Protein AF-A0A538RV33-F1 (afdb_monomer_lite)

Sequence (82 aa):
MKQLRAAVPQLTPEERHSLPTVLYNESCAEALYGQASKALDALEDAIKSGFNEFDLMATDVDLESIRGQPRYRAIVEGLRVN

Radius of gyration: 12.39 Å; chains: 1; bounding box: 31×19×28 Å

Structure (mmCIF, N/CA/C/O backbone):
data_AF-A0A538RV33-F1
#
_entry.id   AF-A0A538RV33-F1
#
loop_
_atom_site.group_PDB
_atom_site.id
_atom_site.type_symbol
_atom_site.label_atom_id
_atom_site.label_alt_id
_atom_site.label_comp_id
_atom_site.label_asym_id
_atom_site.label_entity_id
_atom_site.label_seq_id
_atom_site.pdbx_PDB_ins_code
_atom_site.Cartn_x
_atom_site.Cartn_y
_atom_site.Cartn_z
_atom_site.occupancy
_atom_site.B_iso_or_equiv
_atom_site.auth_seq_id
_atom_site.auth_comp_id
_atom_site.auth_asym_id
_atom_site.auth_atom_id
_atom_site.pdbx_PDB_model_num
ATOM 1 N N . MET A 1 1 ? 12.971 -0.605 5.203 1.00 57.00 1 MET A N 1
ATOM 2 C CA . MET A 1 1 ? 12.920 -0.682 3.726 1.00 57.00 1 MET A CA 1
ATOM 3 C C . MET A 1 1 ? 13.368 0.576 2.957 1.00 57.00 1 MET A C 1
ATOM 5 O O . MET A 1 1 ? 13.396 0.518 1.736 1.00 57.00 1 MET A O 1
ATOM 9 N N . LYS A 1 2 ? 13.834 1.680 3.587 1.00 53.78 2 LYS A N 1
ATOM 10 C CA . LYS A 1 2 ? 14.345 2.877 2.857 1.00 53.78 2 LYS A CA 1
ATOM 11 C C . LYS A 1 2 ? 15.366 2.574 1.741 1.00 53.78 2 LYS A C 1
ATOM 13 O O . LYS A 1 2 ? 15.430 3.308 0.765 1.00 53.78 2 LYS A O 1
ATOM 18 N N . GLN A 1 3 ? 16.143 1.500 1.892 1.00 59.50 3 GLN A N 1
ATOM 19 C CA . GLN A 1 3 ? 17.156 1.075 0.925 1.00 59.50 3 GLN A CA 1
ATOM 20 C C . GLN A 1 3 ? 16.554 0.589 -0.403 1.00 59.50 3 GLN A C 1
ATOM 22 O O . GLN A 1 3 ? 17.091 0.915 -1.454 1.00 59.50 3 GLN A O 1
ATOM 27 N N . LEU A 1 4 ? 15.419 -0.123 -0.378 1.00 61.06 4 LEU A N 1
ATOM 28 C CA . LEU A 1 4 ? 14.845 -0.706 -1.595 1.00 61.06 4 LEU A CA 1
ATOM 29 C C . LEU A 1 4 ? 14.330 0.386 -2.546 1.00 61.06 4 LEU A C 1
ATOM 31 O O . LEU A 1 4 ? 14.610 0.359 -3.738 1.00 61.06 4 LEU A O 1
ATOM 35 N N . ARG A 1 5 ? 13.659 1.406 -1.993 1.00 64.69 5 ARG A N 1
ATOM 36 C CA . ARG A 1 5 ? 13.100 2.540 -2.752 1.00 64.69 5 ARG A CA 1
ATOM 37 C C . ARG A 1 5 ? 14.182 3.417 -3.390 1.00 64.69 5 ARG A C 1
ATOM 39 O O . ARG A 1 5 ? 14.023 3.869 -4.518 1.00 64.69 5 ARG A O 1
ATOM 46 N N . ALA A 1 6 ? 15.305 3.620 -2.699 1.00 70.38 6 ALA A N 1
ATOM 47 C CA . ALA A 1 6 ? 16.453 4.354 -3.238 1.00 70.38 6 ALA A CA 1
ATOM 48 C C . ALA A 1 6 ? 17.220 3.561 -4.315 1.00 70.38 6 ALA A C 1
ATOM 50 O O . ALA A 1 6 ? 17.875 4.156 -5.171 1.00 70.38 6 ALA A O 1
ATOM 51 N N . ALA A 1 7 ? 17.127 2.230 -4.283 1.00 70.00 7 ALA A N 1
ATOM 52 C CA . ALA A 1 7 ? 17.795 1.337 -5.220 1.00 70.00 7 ALA A CA 1
ATOM 53 C C . ALA A 1 7 ? 16.977 1.040 -6.490 1.00 70.00 7 ALA A C 1
ATOM 55 O O . ALA A 1 7 ? 17.529 0.452 -7.413 1.00 70.00 7 ALA A O 1
ATOM 56 N N . VAL A 1 8 ? 15.709 1.475 -6.594 1.00 69.62 8 VAL A N 1
ATOM 57 C CA . VAL A 1 8 ? 14.837 1.217 -7.766 1.00 69.62 8 VAL A CA 1
ATOM 58 C C . VAL A 1 8 ? 15.508 1.518 -9.120 1.00 69.62 8 VAL A C 1
ATOM 60 O O . VAL A 1 8 ? 15.404 0.678 -10.016 1.00 69.62 8 VAL A O 1
ATOM 63 N N . PRO A 1 9 ? 16.251 2.632 -9.301 1.00 73.06 9 PRO A N 1
ATOM 64 C CA . PRO A 1 9 ? 16.943 2.912 -10.565 1.00 73.06 9 PRO A CA 1
ATOM 65 C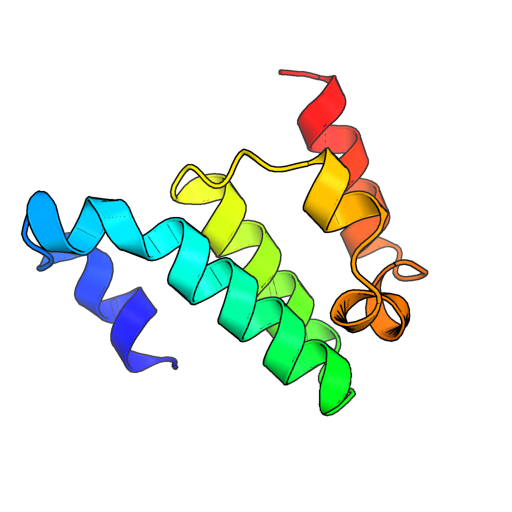 C . PRO A 1 9 ? 18.062 1.918 -10.914 1.00 73.06 9 PRO A C 1
ATOM 67 O O . PRO A 1 9 ? 18.495 1.866 -12.060 1.00 73.06 9 PRO A O 1
ATOM 70 N N . GLN A 1 10 ? 18.550 1.161 -9.931 1.00 79.75 10 GLN A N 1
ATOM 71 C CA . GLN A 1 10 ? 19.675 0.231 -10.047 1.00 79.75 10 GLN A CA 1
ATOM 72 C C . GLN A 1 10 ? 19.221 -1.230 -10.163 1.00 79.75 10 GLN A C 1
ATOM 74 O O . GLN A 1 10 ? 20.055 -2.099 -10.397 1.00 79.75 10 GLN A O 1
ATOM 79 N N . LEU A 1 11 ? 17.919 -1.508 -10.018 1.00 79.94 11 LEU A N 1
ATOM 80 C CA . LEU A 1 11 ? 17.383 -2.862 -10.135 1.00 79.94 11 LEU A CA 1
ATOM 81 C C . LEU A 1 11 ? 17.492 -3.381 -11.572 1.00 79.94 11 LEU A C 1
ATOM 83 O O . LEU A 1 11 ? 17.287 -2.654 -12.552 1.00 79.94 11 LEU A O 1
ATOM 87 N N . THR A 1 12 ? 17.748 -4.672 -11.706 1.00 86.12 12 THR A N 1
ATOM 88 C CA . THR A 1 12 ? 17.613 -5.394 -12.971 1.00 86.12 12 THR A CA 1
ATOM 89 C C . THR A 1 12 ? 16.132 -5.509 -13.374 1.00 86.12 12 THR A C 1
ATOM 91 O O . THR A 1 12 ? 15.238 -5.340 -12.539 1.00 86.12 12 THR A O 1
ATOM 94 N N . PRO A 1 13 ? 15.818 -5.786 -14.655 1.00 84.56 13 PRO A N 1
ATOM 95 C CA . PRO A 1 13 ? 14.440 -6.057 -15.070 1.00 84.56 13 PRO A CA 1
ATOM 96 C C . PRO A 1 13 ? 13.776 -7.186 -14.271 1.00 84.56 13 PRO A C 1
ATOM 98 O O . PRO A 1 13 ? 12.595 -7.095 -13.954 1.00 84.56 13 PRO A O 1
ATOM 101 N N . GLU A 1 14 ? 14.548 -8.215 -13.928 1.00 83.06 14 GLU A N 1
ATOM 102 C CA . GLU A 1 14 ? 14.078 -9.387 -13.192 1.00 83.06 14 GLU A CA 1
ATOM 103 C C . GLU A 1 14 ? 13.736 -9.035 -11.738 1.00 83.06 14 GLU A C 1
ATOM 105 O O . GLU A 1 14 ? 12.667 -9.385 -11.249 1.00 83.06 14 GLU A O 1
ATOM 110 N N . GLU A 1 15 ? 14.559 -8.221 -11.073 1.00 81.69 15 GLU A N 1
ATOM 111 C CA . GLU A 1 15 ? 14.255 -7.718 -9.725 1.00 81.69 15 GLU A CA 1
ATOM 112 C C . GLU A 1 15 ? 13.067 -6.744 -9.712 1.00 81.69 15 GLU A C 1
ATOM 114 O O . GLU A 1 15 ? 12.268 -6.749 -8.772 1.00 81.69 15 GLU A O 1
ATOM 119 N N . ARG A 1 16 ? 12.905 -5.926 -10.763 1.00 85.88 16 ARG A N 1
ATOM 120 C CA . ARG A 1 16 ? 11.745 -5.027 -10.896 1.00 85.88 16 ARG A CA 1
ATOM 121 C C . ARG A 1 16 ? 10.424 -5.777 -11.011 1.00 85.88 16 ARG A C 1
ATOM 123 O O . ARG A 1 16 ? 9.408 -5.219 -10.614 1.00 85.88 16 ARG A O 1
ATOM 130 N N . HIS A 1 17 ? 10.428 -7.006 -11.525 1.00 89.75 17 HIS A N 1
ATOM 131 C CA . HIS A 1 17 ? 9.210 -7.802 -11.657 1.00 89.75 17 HIS A CA 1
ATOM 132 C C . HIS A 1 17 ? 8.542 -8.063 -10.298 1.00 89.75 17 HIS A C 1
ATOM 134 O O . HIS A 1 17 ? 7.327 -7.946 -10.180 1.00 89.75 17 HIS A O 1
ATOM 140 N N . SER A 1 18 ? 9.336 -8.339 -9.261 1.00 90.94 18 SER A N 1
ATOM 141 C CA . SER A 1 18 ? 8.831 -8.651 -7.915 1.00 90.94 18 SER A CA 1
ATOM 142 C C . SER A 1 18 ? 8.634 -7.419 -7.027 1.00 90.94 18 SER A C 1
ATOM 144 O O . SER A 1 18 ? 8.016 -7.513 -5.966 1.00 90.94 18 SER A O 1
ATOM 146 N N . LEU A 1 19 ? 9.162 -6.259 -7.431 1.00 91.44 19 LEU A N 1
ATOM 147 C CA . LEU A 1 19 ? 9.121 -5.024 -6.645 1.00 91.44 19 LEU A CA 1
ATOM 148 C C . LEU A 1 19 ? 7.703 -4.624 -6.180 1.00 91.44 19 LEU A C 1
ATOM 150 O O . LEU A 1 19 ? 7.569 -4.268 -5.007 1.00 91.44 19 LEU A O 1
ATOM 154 N N . PRO A 1 20 ? 6.644 -4.701 -7.011 1.00 95.12 20 PRO A N 1
ATOM 155 C CA . PRO A 1 20 ? 5.309 -4.283 -6.589 1.00 95.12 20 PRO A CA 1
ATOM 156 C C . PRO A 1 20 ? 4.763 -5.146 -5.453 1.00 95.12 20 PRO A C 1
ATOM 158 O O . PRO A 1 20 ? 4.274 -4.616 -4.459 1.00 95.12 20 PRO A O 1
ATOM 161 N N . THR A 1 21 ? 4.921 -6.467 -5.554 1.00 95.81 21 THR A N 1
ATOM 162 C CA . THR A 1 21 ? 4.516 -7.419 -4.512 1.00 95.81 21 THR A CA 1
ATOM 163 C C . THR A 1 21 ? 5.321 -7.222 -3.228 1.00 95.81 21 THR A C 1
ATOM 165 O O . THR A 1 21 ? 4.767 -7.275 -2.133 1.00 95.81 21 THR A O 1
ATOM 168 N N . VAL A 1 22 ? 6.624 -6.938 -3.332 1.00 94.94 22 VAL A N 1
ATOM 169 C CA . VAL A 1 22 ? 7.472 -6.659 -2.160 1.00 94.94 22 VAL A CA 1
ATOM 170 C C . VAL A 1 22 ? 7.019 -5.392 -1.426 1.00 94.94 22 VAL A C 1
ATOM 172 O O . VAL A 1 22 ? 6.929 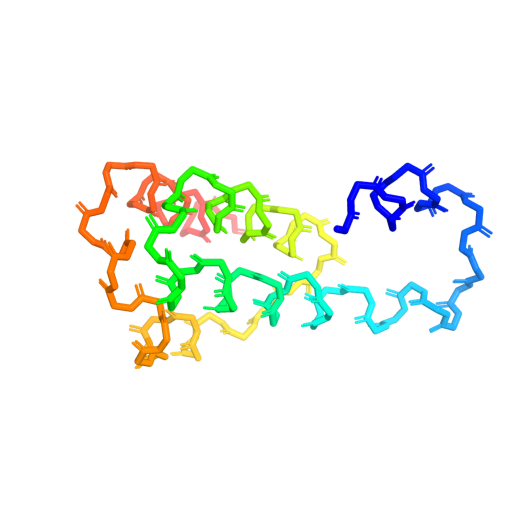-5.398 -0.199 1.00 94.94 22 VAL A O 1
ATOM 175 N N . LEU A 1 23 ? 6.708 -4.320 -2.159 1.00 95.94 23 LEU A N 1
ATOM 176 C CA . LEU A 1 23 ? 6.208 -3.066 -1.584 1.00 95.94 23 LEU A CA 1
ATOM 177 C C . LEU A 1 23 ? 4.794 -3.220 -1.010 1.00 95.94 23 LEU A C 1
ATOM 179 O O . LEU A 1 23 ? 4.488 -2.638 0.029 1.00 95.94 23 LEU A O 1
ATOM 183 N N . TYR A 1 24 ? 3.950 -4.037 -1.641 1.00 97.94 24 TYR A N 1
ATOM 184 C CA . TYR A 1 24 ? 2.635 -4.370 -1.103 1.00 97.94 24 TYR A CA 1
ATOM 185 C C . TYR A 1 24 ? 2.760 -5.100 0.242 1.00 97.94 24 TYR A C 1
ATOM 187 O O . TYR A 1 24 ? 2.186 -4.664 1.236 1.00 97.94 24 TYR A O 1
ATOM 195 N N . ASN A 1 25 ? 3.613 -6.125 0.323 1.00 97.88 25 ASN A N 1
ATOM 196 C CA . ASN A 1 25 ? 3.870 -6.839 1.577 1.00 97.88 25 ASN A CA 1
ATOM 197 C C . ASN A 1 25 ? 4.493 -5.932 2.655 1.00 97.88 25 ASN A C 1
ATOM 199 O O . ASN A 1 25 ? 4.215 -6.099 3.842 1.00 97.88 25 ASN A O 1
ATOM 203 N N . GLU A 1 26 ? 5.315 -4.948 2.267 1.00 97.44 26 GLU A N 1
ATOM 204 C CA . GLU A 1 26 ? 5.795 -3.905 3.185 1.00 97.44 26 GLU A CA 1
ATOM 205 C C . GLU A 1 26 ? 4.636 -3.061 3.733 1.00 97.44 26 GLU A C 1
ATOM 207 O O . GLU A 1 26 ? 4.625 -2.754 4.926 1.00 97.44 26 GLU A O 1
ATOM 212 N N . SER A 1 27 ? 3.649 -2.719 2.898 1.00 98.19 27 SER A N 1
ATOM 213 C CA . SER A 1 27 ? 2.436 -2.026 3.342 1.00 98.19 27 SER A CA 1
ATOM 214 C C . SER A 1 27 ? 1.682 -2.833 4.395 1.00 98.19 27 SER A C 1
ATOM 216 O O . SER A 1 27 ? 1.400 -2.297 5.469 1.00 98.19 27 SER A O 1
ATOM 218 N N . CYS A 1 28 ? 1.444 -4.123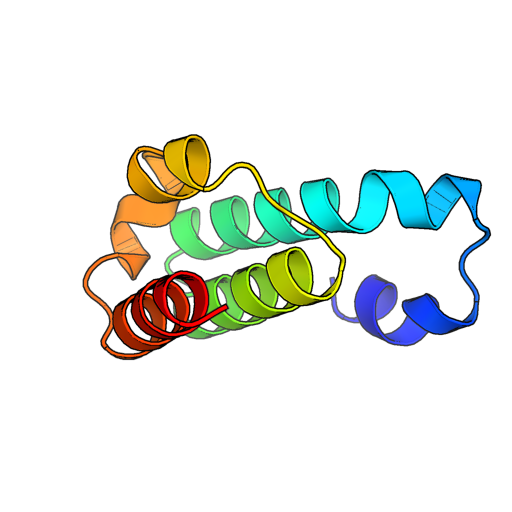 4.135 1.00 98.56 28 CYS A N 1
ATOM 219 C CA . CYS A 1 28 ? 0.793 -5.039 5.075 1.00 98.56 28 CYS A CA 1
ATOM 220 C C . CYS A 1 28 ? 1.555 -5.111 6.405 1.00 98.56 28 CYS A C 1
ATOM 222 O O . CYS A 1 28 ? 0.979 -4.891 7.470 1.00 98.56 28 CYS A O 1
ATOM 224 N N . ALA A 1 29 ? 2.875 -5.309 6.359 1.00 98.38 29 ALA A N 1
ATOM 225 C CA . ALA A 1 29 ? 3.699 -5.367 7.563 1.00 98.38 29 ALA A CA 1
ATOM 226 C C . ALA A 1 29 ? 3.629 -4.067 8.387 1.00 98.38 29 ALA A C 1
ATOM 228 O O . ALA A 1 29 ? 3.401 -4.106 9.596 1.00 98.38 29 ALA A O 1
ATOM 229 N N . GLU A 1 30 ? 3.792 -2.901 7.758 1.00 98.19 30 GLU A N 1
ATOM 230 C CA . GLU A 1 30 ? 3.716 -1.609 8.455 1.00 98.19 30 GLU A CA 1
ATOM 231 C C . GLU A 1 30 ? 2.299 -1.339 9.004 1.00 98.19 30 GLU A C 1
ATOM 233 O O . GLU A 1 30 ? 2.162 -0.758 10.085 1.00 98.19 30 GLU A O 1
ATOM 238 N N . ALA A 1 31 ? 1.244 -1.792 8.318 1.00 98.44 31 ALA A N 1
ATOM 239 C CA . ALA A 1 31 ? -0.139 -1.679 8.783 1.00 98.44 31 ALA A CA 1
ATOM 240 C C . ALA A 1 31 ? -0.401 -2.537 10.033 1.00 98.44 31 ALA A C 1
ATOM 242 O O . ALA A 1 31 ? -1.011 -2.040 10.989 1.00 98.44 31 ALA A O 1
ATOM 243 N N . LEU A 1 32 ? 0.135 -3.762 10.079 1.00 98.31 32 LEU A N 1
ATOM 244 C CA . LEU A 1 32 ? 0.097 -4.641 11.255 1.00 98.31 32 LEU A CA 1
ATOM 245 C C . LEU A 1 32 ? 0.857 -4.053 12.454 1.00 98.31 32 LEU A C 1
ATOM 247 O O . LEU A 1 32 ? 0.428 -4.200 13.597 1.00 98.31 32 LEU A O 1
ATOM 251 N N . TYR A 1 33 ? 1.952 -3.324 12.213 1.00 97.94 33 TYR A N 1
ATOM 252 C CA . TYR A 1 33 ? 2.683 -2.594 13.260 1.00 97.94 33 TYR A CA 1
ATOM 253 C C . TYR A 1 33 ? 2.031 -1.258 13.666 1.00 97.94 33 TYR A C 1
ATOM 255 O O . TYR A 1 33 ? 2.607 -0.509 14.462 1.00 97.94 33 TYR A O 1
ATOM 263 N N . GLY A 1 34 ? 0.857 -0.921 13.119 1.00 97.25 34 GLY A N 1
ATOM 264 C CA . GLY A 1 34 ? 0.148 0.332 13.398 1.00 97.25 34 GLY A CA 1
ATOM 265 C C . GLY A 1 34 ? 0.826 1.578 12.814 1.00 97.25 34 GLY A C 1
ATOM 266 O O . GLY A 1 34 ? 0.492 2.705 13.182 1.00 97.25 34 GLY A O 1
ATOM 267 N N . GLN A 1 35 ? 1.777 1.409 11.895 1.00 98.25 35 GLN A N 1
ATOM 268 C CA . GLN A 1 35 ? 2.549 2.487 11.279 1.00 98.25 35 GLN A CA 1
ATOM 269 C C . GLN A 1 35 ? 1.830 3.041 10.042 1.00 98.25 35 GLN A C 1
ATOM 271 O O . GLN A 1 35 ? 2.354 3.015 8.927 1.00 98.25 35 GLN A O 1
ATOM 276 N N . ALA A 1 36 ? 0.624 3.583 10.240 1.00 97.94 36 ALA A N 1
ATOM 277 C CA . ALA A 1 36 ? -0.300 3.936 9.157 1.00 97.94 36 ALA A CA 1
ATOM 278 C C . ALA A 1 36 ? 0.325 4.788 8.035 1.00 97.94 36 ALA A C 1
ATOM 280 O O . ALA A 1 36 ? 0.115 4.502 6.860 1.00 97.94 36 ALA A O 1
ATOM 281 N N . SER A 1 37 ? 1.131 5.806 8.369 1.00 97.50 37 SER A N 1
ATOM 282 C CA . SER A 1 37 ? 1.776 6.648 7.348 1.00 97.50 37 SER A CA 1
ATOM 283 C C . SER A 1 37 ? 2.734 5.854 6.456 1.00 97.50 37 SER A C 1
ATOM 285 O O . SER A 1 37 ? 2.701 6.021 5.241 1.00 97.50 37 SER A O 1
ATOM 287 N N . LYS A 1 38 ? 3.558 4.974 7.041 1.00 97.12 38 LYS A N 1
ATOM 288 C CA . LYS A 1 38 ? 4.533 4.169 6.288 1.00 97.12 38 LYS A CA 1
ATOM 289 C C . LYS A 1 38 ? 3.847 3.111 5.437 1.00 97.12 38 LYS A C 1
ATOM 291 O O . LYS A 1 38 ? 4.261 2.887 4.303 1.00 97.12 38 LYS A O 1
ATOM 296 N N . ALA A 1 39 ? 2.790 2.505 5.974 1.00 98.12 39 ALA A N 1
ATOM 297 C CA . ALA A 1 39 ? 1.974 1.546 5.248 1.00 98.12 39 ALA A CA 1
ATOM 298 C C . ALA A 1 39 ? 1.351 2.182 3.997 1.00 98.12 39 ALA A C 1
ATOM 300 O O . ALA A 1 39 ? 1.432 1.616 2.910 1.00 98.12 39 ALA A O 1
ATOM 301 N N . LEU A 1 40 ? 0.807 3.397 4.124 1.00 98.25 40 LEU A N 1
ATOM 302 C CA . LEU A 1 40 ? 0.251 4.151 2.996 1.00 98.25 40 LEU A CA 1
ATOM 303 C C . LEU A 1 40 ? 1.323 4.563 1.979 1.00 98.25 40 LEU A C 1
ATOM 305 O O . LEU A 1 40 ? 1.081 4.457 0.781 1.00 98.25 40 LEU A O 1
ATOM 309 N N . ASP A 1 41 ? 2.512 4.974 2.435 1.00 97.19 41 ASP A N 1
ATOM 310 C CA . ASP A 1 41 ? 3.635 5.261 1.532 1.00 97.19 41 ASP A CA 1
ATOM 311 C C . ASP A 1 41 ? 4.038 4.012 0.730 1.00 97.19 41 ASP A C 1
ATOM 313 O O . ASP A 1 41 ? 4.264 4.093 -0.473 1.00 97.19 41 ASP A O 1
ATOM 317 N N . ALA A 1 42 ? 4.127 2.851 1.387 1.00 96.69 42 ALA A N 1
ATOM 318 C CA . ALA A 1 42 ? 4.453 1.587 0.726 1.00 96.69 42 ALA A CA 1
ATOM 319 C C . ALA A 1 42 ? 3.366 1.160 -0.273 1.00 96.69 42 ALA A C 1
ATOM 321 O O . ALA A 1 42 ? 3.691 0.706 -1.367 1.00 96.69 42 ALA A O 1
ATOM 322 N N . LEU A 1 43 ? 2.088 1.356 0.072 1.00 97.62 43 LEU A N 1
ATOM 323 C CA . LEU A 1 43 ? 0.963 1.020 -0.800 1.00 97.62 43 LEU A CA 1
ATOM 324 C C . LEU A 1 43 ? 0.979 1.843 -2.093 1.00 97.62 43 LEU A C 1
ATOM 326 O O . LEU A 1 43 ? 0.823 1.296 -3.183 1.00 97.62 43 LEU A O 1
ATOM 330 N N . GLU A 1 44 ? 1.205 3.154 -1.987 1.00 96.81 44 GLU A N 1
ATOM 331 C CA . GLU A 1 44 ? 1.339 4.025 -3.159 1.00 96.81 44 GLU A CA 1
ATOM 332 C C . GLU A 1 44 ? 2.520 3.617 -4.039 1.00 96.81 44 GLU A C 1
ATOM 334 O O . GLU A 1 44 ? 2.403 3.615 -5.265 1.00 96.81 44 GLU A O 1
ATOM 339 N N . ASP A 1 45 ? 3.654 3.272 -3.429 1.00 95.12 45 ASP A N 1
ATOM 340 C CA . ASP A 1 45 ? 4.844 2.850 -4.164 1.00 95.12 45 ASP A CA 1
ATOM 341 C C . ASP A 1 45 ? 4.635 1.487 -4.845 1.00 95.12 45 ASP A C 1
ATOM 343 O O . ASP A 1 45 ? 5.091 1.299 -5.977 1.00 95.12 45 ASP A O 1
ATOM 347 N N . ALA A 1 46 ? 3.902 0.561 -4.218 1.00 96.12 46 ALA A N 1
ATOM 348 C CA . ALA A 1 46 ? 3.512 -0.713 -4.822 1.00 96.12 46 ALA A CA 1
ATOM 349 C C . ALA A 1 46 ? 2.680 -0.489 -6.091 1.00 96.12 46 ALA A C 1
ATOM 351 O O . ALA A 1 46 ? 3.018 -1.011 -7.156 1.00 96.12 46 ALA A O 1
ATOM 352 N N . ILE A 1 47 ? 1.645 0.353 -6.003 1.00 96.19 47 ILE A N 1
ATOM 353 C CA . ILE A 1 47 ? 0.773 0.707 -7.133 1.00 96.19 47 ILE A CA 1
ATOM 354 C C . ILE A 1 47 ? 1.580 1.368 -8.255 1.00 96.19 47 ILE A C 1
ATOM 356 O O . ILE A 1 47 ? 1.503 0.934 -9.403 1.00 96.19 47 ILE A O 1
ATOM 360 N N . LYS A 1 48 ? 2.416 2.367 -7.938 1.00 93.44 48 LYS A N 1
ATOM 361 C CA . LYS A 1 48 ? 3.288 3.037 -8.927 1.00 93.44 48 LYS A CA 1
ATOM 362 C C . LYS A 1 48 ? 4.273 2.079 -9.594 1.00 93.44 48 LYS A C 1
ATOM 364 O O . LYS A 1 48 ? 4.673 2.318 -10.730 1.00 93.44 48 LYS A O 1
ATOM 369 N N . SER A 1 49 ? 4.667 1.016 -8.896 1.00 92.12 49 SER A N 1
ATOM 370 C CA . SER A 1 49 ? 5.570 -0.009 -9.426 1.00 92.12 49 SER A CA 1
ATOM 371 C C . SER A 1 49 ? 4.850 -1.055 -10.286 1.00 92.12 49 SER A C 1
ATOM 373 O O . SER A 1 49 ? 5.523 -1.822 -10.968 1.00 92.12 49 SER A O 1
ATOM 375 N N . GLY A 1 50 ? 3.511 -1.076 -10.298 1.00 94.31 50 GLY A N 1
ATOM 376 C CA . GLY A 1 50 ? 2.702 -1.967 -11.137 1.00 94.31 50 GLY A CA 1
ATOM 377 C C . GLY A 1 50 ? 1.836 -2.970 -10.376 1.00 94.31 50 GLY A C 1
ATOM 378 O O . GLY A 1 50 ? 1.315 -3.896 -10.993 1.00 94.31 50 GLY A O 1
ATOM 379 N N . PHE A 1 51 ? 1.673 -2.821 -9.058 1.00 96.31 51 PHE A N 1
ATOM 380 C CA . PHE A 1 51 ? 0.776 -3.680 -8.288 1.00 96.31 51 PHE A CA 1
ATOM 381 C C . PHE A 1 51 ? -0.669 -3.454 -8.746 1.00 96.31 51 PHE A C 1
ATOM 383 O O . PHE A 1 51 ? -1.142 -2.316 -8.760 1.00 96.31 51 PHE A O 1
ATOM 390 N N . ASN A 1 52 ? -1.360 -4.530 -9.118 1.00 95.62 52 ASN A N 1
ATOM 391 C CA . ASN A 1 52 ? -2.679 -4.472 -9.750 1.00 95.62 52 ASN A CA 1
ATOM 392 C C . ASN A 1 52 ? -3.705 -5.456 -9.156 1.00 95.62 52 ASN A C 1
ATOM 394 O O . ASN A 1 52 ? -4.816 -5.564 -9.672 1.00 95.62 52 ASN A O 1
ATOM 398 N N . GLU A 1 53 ? -3.379 -6.140 -8.056 1.00 96.50 53 GLU A N 1
ATOM 399 C CA . GLU A 1 53 ? -4.300 -7.044 -7.353 1.00 96.50 53 GLU A CA 1
ATOM 400 C C . GLU A 1 53 ? -5.227 -6.245 -6.415 1.00 96.50 53 GLU A C 1
ATOM 402 O O . GLU A 1 53 ? -5.170 -6.338 -5.188 1.00 96.50 53 GLU A O 1
ATOM 407 N N . PHE A 1 54 ? -6.079 -5.391 -6.988 1.00 94.69 54 PHE A N 1
ATOM 408 C CA . PHE A 1 54 ? -6.906 -4.456 -6.211 1.00 94.69 54 PHE A CA 1
ATOM 409 C C . PHE A 1 54 ? -7.992 -5.139 -5.367 1.00 94.69 54 PHE A C 1
ATOM 411 O O . PHE A 1 54 ? -8.343 -4.624 -4.305 1.00 94.69 54 PHE A O 1
ATOM 418 N N . ASP A 1 55 ? -8.484 -6.306 -5.792 1.00 94.88 55 ASP A N 1
ATOM 419 C CA . ASP A 1 55 ? -9.411 -7.122 -4.997 1.00 94.88 55 ASP A CA 1
ATOM 420 C C . ASP A 1 55 ? -8.745 -7.634 -3.713 1.00 94.88 55 ASP A C 1
ATOM 422 O O . ASP A 1 55 ? -9.349 -7.591 -2.636 1.00 94.88 55 ASP A O 1
ATOM 426 N N . LEU A 1 56 ? -7.473 -8.046 -3.806 1.00 96.38 56 LEU A N 1
ATOM 427 C CA . LEU A 1 56 ? -6.665 -8.387 -2.639 1.00 96.38 56 LEU A CA 1
ATOM 428 C C . LEU A 1 56 ? -6.525 -7.158 -1.739 1.00 96.38 56 LEU A C 1
ATOM 430 O O . LEU A 1 56 ? -6.962 -7.200 -0.597 1.00 96.38 56 LEU A O 1
ATOM 434 N N . MET A 1 57 ? -6.062 -6.023 -2.267 1.00 96.31 57 MET A N 1
ATOM 435 C CA . MET A 1 57 ? -5.926 -4.775 -1.498 1.00 96.31 57 MET A CA 1
ATOM 436 C C . MET A 1 57 ? -7.215 -4.360 -0.757 1.00 96.31 57 MET A C 1
ATOM 438 O O . MET A 1 57 ? -7.162 -3.817 0.353 1.00 96.31 57 MET A O 1
ATOM 442 N N . ALA A 1 58 ? -8.383 -4.590 -1.361 1.00 94.31 58 ALA A N 1
ATOM 443 C CA . ALA A 1 58 ? -9.677 -4.239 -0.782 1.00 94.31 58 ALA A CA 1
ATOM 444 C C . ALA A 1 58 ? -10.119 -5.183 0.348 1.00 94.31 58 ALA A C 1
ATOM 446 O O . ALA A 1 58 ? -10.871 -4.753 1.225 1.00 94.31 58 ALA A O 1
ATOM 447 N N . THR A 1 59 ? -9.664 -6.438 0.340 1.00 97.12 59 THR A N 1
ATOM 448 C CA . THR A 1 59 ? -10.104 -7.499 1.264 1.00 97.12 59 THR A CA 1
ATOM 449 C C . THR A 1 59 ? -9.041 -7.928 2.271 1.00 97.12 59 THR A C 1
ATOM 451 O O . THR A 1 59 ? -9.394 -8.503 3.298 1.00 97.12 59 THR A O 1
ATOM 454 N N . ASP A 1 60 ? -7.774 -7.599 2.027 1.00 98.06 60 ASP A N 1
ATOM 455 C CA . ASP A 1 60 ? -6.642 -7.996 2.856 1.00 98.06 60 ASP A CA 1
ATOM 456 C C . ASP A 1 60 ? -6.817 -7.500 4.295 1.00 98.06 60 ASP A C 1
ATOM 458 O O . ASP A 1 60 ? -7.043 -6.310 4.550 1.00 98.06 60 ASP A O 1
ATOM 462 N N . VAL A 1 61 ? -6.773 -8.436 5.237 1.00 98.19 61 VAL A N 1
ATOM 463 C CA . VAL A 1 61 ? -6.978 -8.164 6.662 1.00 98.19 61 VAL A CA 1
ATOM 464 C C . VAL A 1 61 ? -5.802 -7.395 7.255 1.00 98.19 61 VAL A C 1
ATOM 466 O O . VAL A 1 61 ? -6.001 -6.600 8.172 1.00 98.19 61 VAL A O 1
ATOM 469 N N . ASP A 1 62 ? -4.607 -7.522 6.677 1.00 98.69 62 ASP A N 1
ATOM 470 C CA . ASP A 1 62 ? -3.418 -6.825 7.166 1.00 98.69 62 ASP A CA 1
ATOM 471 C C . ASP A 1 62 ? -3.527 -5.306 6.959 1.00 98.69 62 ASP A C 1
ATOM 473 O O . ASP A 1 62 ? -2.974 -4.520 7.729 1.00 98.69 62 ASP A O 1
ATOM 477 N N . LEU A 1 63 ? -4.305 -4.873 5.961 1.00 98.50 63 LEU A N 1
ATOM 478 C CA . LEU A 1 63 ? 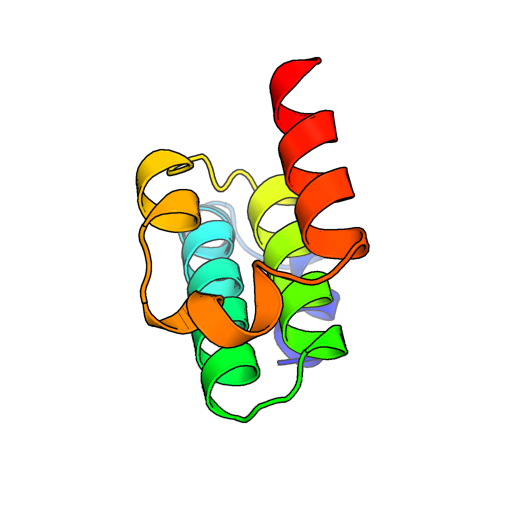-4.550 -3.460 5.653 1.00 98.50 63 LEU A CA 1
ATOM 479 C C . LEU A 1 63 ? -5.763 -2.869 6.390 1.00 98.50 63 LEU A C 1
ATOM 481 O O . LEU A 1 63 ? -6.088 -1.691 6.191 1.00 98.50 63 LEU A O 1
ATOM 485 N N . GLU A 1 64 ? -6.448 -3.636 7.246 1.00 98.12 64 GLU A N 1
ATOM 486 C CA . GLU A 1 64 ? -7.669 -3.186 7.928 1.00 98.12 64 GLU A CA 1
ATOM 487 C C . GLU A 1 64 ? -7.451 -1.874 8.701 1.00 98.12 64 GLU A C 1
ATOM 489 O O . GLU A 1 64 ? -8.258 -0.944 8.597 1.00 98.12 64 GLU A O 1
ATOM 494 N N . SER A 1 65 ? -6.311 -1.747 9.390 1.00 98.19 65 SER A N 1
ATOM 495 C CA . SER A 1 65 ? -5.967 -0.575 10.209 1.00 98.19 65 SER A CA 1
ATOM 496 C C . SER A 1 65 ? -5.809 0.723 9.404 1.00 98.19 65 SER A C 1
ATOM 498 O O . SER A 1 65 ? -5.966 1.818 9.956 1.00 98.19 65 SER A O 1
ATOM 500 N N . ILE A 1 66 ? -5.531 0.630 8.097 1.00 98.44 66 ILE A N 1
ATOM 501 C CA . ILE A 1 66 ? -5.327 1.792 7.221 1.00 98.44 66 ILE A CA 1
ATOM 502 C C . ILE A 1 66 ? -6.501 2.065 6.279 1.00 98.44 66 ILE A C 1
ATOM 504 O O . ILE A 1 66 ? -6.615 3.186 5.782 1.00 98.44 66 ILE A O 1
ATOM 508 N N . ARG A 1 67 ? -7.415 1.109 6.070 1.00 96.75 67 ARG A N 1
ATOM 509 C CA . ARG A 1 67 ? -8.556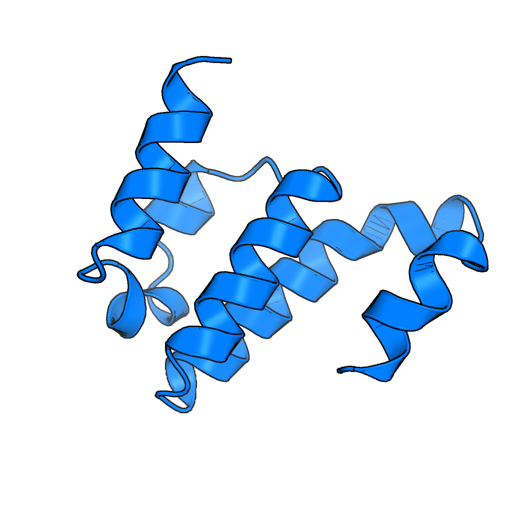 1.243 5.140 1.00 96.75 67 ARG A CA 1
ATOM 510 C C . ARG A 1 67 ? -9.470 2.428 5.480 1.00 96.75 67 ARG A C 1
ATOM 512 O O . ARG A 1 67 ? -10.047 3.067 4.600 1.00 96.75 67 ARG A O 1
ATOM 519 N N 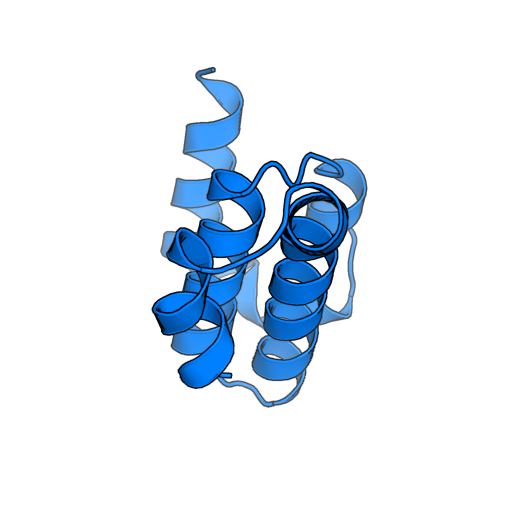. GLY A 1 68 ? -9.575 2.764 6.767 1.00 96.00 68 GLY A N 1
ATOM 520 C CA . GLY A 1 68 ? -10.340 3.916 7.250 1.00 96.00 68 GLY A CA 1
ATOM 521 C C . GLY A 1 68 ? -9.696 5.280 6.971 1.00 96.00 68 GLY A C 1
ATOM 522 O O . GLY A 1 68 ? -10.394 6.295 7.058 1.00 96.00 68 GLY A O 1
ATOM 523 N N . GLN A 1 69 ? -8.407 5.325 6.622 1.00 98.00 69 GLN A N 1
ATOM 524 C CA . GLN A 1 69 ? -7.644 6.566 6.494 1.00 98.00 69 GLN A CA 1
ATOM 525 C C . GLN A 1 69 ? -8.078 7.378 5.263 1.00 98.00 69 GLN A C 1
ATOM 527 O O . GLN A 1 69 ? -8.254 6.804 4.186 1.00 98.00 69 GLN A O 1
ATOM 532 N N . PRO A 1 70 ? -8.181 8.720 5.359 1.00 98.12 70 PRO A N 1
ATOM 533 C CA . PRO A 1 70 ? -8.519 9.566 4.211 1.00 98.12 70 PRO A CA 1
ATOM 534 C C . PRO A 1 70 ? -7.594 9.346 3.007 1.00 98.12 70 PRO A C 1
ATOM 536 O O . PRO A 1 70 ? -8.058 9.293 1.872 1.00 98.12 70 PRO A O 1
ATOM 539 N N . ARG A 1 71 ? -6.295 9.141 3.259 1.00 97.81 71 ARG A N 1
ATOM 540 C CA . ARG A 1 71 ? -5.299 8.892 2.209 1.00 97.81 71 ARG A CA 1
ATOM 541 C C . ARG A 1 71 ? -5.503 7.545 1.507 1.00 97.81 71 ARG A C 1
ATOM 543 O O . ARG A 1 71 ? -5.381 7.499 0.293 1.00 97.81 71 ARG A O 1
ATOM 550 N N . TYR A 1 72 ? -5.905 6.487 2.221 1.00 97.75 72 TYR A N 1
ATOM 551 C CA . TYR A 1 72 ? -6.268 5.212 1.585 1.00 97.75 72 TYR A CA 1
ATOM 552 C C . TYR A 1 72 ? -7.434 5.395 0.607 1.00 97.75 72 TYR A C 1
ATOM 554 O O . TYR A 1 72 ? -7.389 4.917 -0.523 1.00 97.75 72 TYR A O 1
ATOM 562 N N . ARG A 1 73 ? -8.467 6.146 1.009 1.00 96.56 73 ARG A N 1
ATOM 563 C CA . ARG A 1 73 ? -9.624 6.421 0.142 1.00 96.56 73 ARG A CA 1
ATOM 564 C C . ARG A 1 73 ? -9.225 7.199 -1.108 1.00 96.56 73 ARG A C 1
ATOM 566 O O . ARG A 1 73 ? -9.688 6.848 -2.184 1.00 96.56 73 ARG A O 1
ATOM 573 N N . ALA A 1 74 ? -8.346 8.192 -0.970 1.00 96.88 74 ALA A N 1
ATOM 574 C CA . ALA A 1 74 ? -7.824 8.953 -2.103 1.00 96.88 74 ALA A CA 1
ATOM 575 C C . ALA A 1 74 ? -7.032 8.067 -3.084 1.00 96.88 74 ALA A C 1
ATOM 577 O O . ALA A 1 74 ? -7.191 8.210 -4.294 1.00 96.88 74 ALA A O 1
ATOM 578 N N . ILE A 1 75 ? -6.233 7.118 -2.575 1.00 95.56 75 ILE A N 1
ATOM 579 C CA . ILE A 1 75 ? -5.544 6.116 -3.406 1.00 95.56 75 ILE A CA 1
ATOM 580 C C . ILE A 1 75 ? -6.570 5.294 -4.195 1.00 95.56 75 ILE A C 1
ATOM 582 O O . ILE A 1 75 ? -6.492 5.229 -5.418 1.00 95.56 75 ILE A O 1
ATOM 586 N N . VAL A 1 76 ? -7.561 4.710 -3.511 1.00 94.62 76 VAL A N 1
ATOM 587 C CA . VAL A 1 76 ? -8.600 3.878 -4.145 1.00 94.62 76 VAL A CA 1
ATOM 588 C C . VAL A 1 76 ? -9.425 4.666 -5.163 1.00 94.62 76 VAL A C 1
ATOM 590 O O . VAL A 1 76 ? -9.760 4.142 -6.221 1.00 94.62 76 VAL A O 1
ATOM 593 N N . GLU A 1 77 ? -9.759 5.918 -4.864 1.00 94.12 77 GLU A N 1
ATOM 594 C CA . GLU A 1 77 ? -10.467 6.795 -5.793 1.00 94.12 77 GLU A CA 1
ATOM 595 C C . GLU A 1 77 ? -9.634 7.053 -7.051 1.00 94.12 77 GLU A C 1
ATOM 597 O O . GLU A 1 77 ? -10.151 6.882 -8.151 1.00 94.12 77 GLU A O 1
ATOM 602 N N . GLY A 1 78 ? -8.337 7.342 -6.903 1.00 92.12 78 GLY A N 1
ATOM 603 C CA . GLY A 1 78 ? -7.410 7.533 -8.022 1.00 92.12 78 GLY A CA 1
ATOM 604 C C . GLY A 1 78 ? -7.264 6.310 -8.936 1.00 92.12 78 GLY A C 1
ATOM 605 O O . GLY A 1 78 ? -7.032 6.472 -10.132 1.00 92.12 78 GLY A O 1
ATOM 606 N N . LEU A 1 79 ? -7.453 5.095 -8.413 1.00 89.12 79 LEU A N 1
ATOM 607 C CA . LEU A 1 79 ? -7.437 3.862 -9.213 1.00 89.12 79 LEU A CA 1
ATOM 608 C C . LEU A 1 79 ? -8.672 3.696 -10.107 1.00 89.12 79 LEU A C 1
ATOM 610 O O . LEU A 1 79 ? -8.600 2.989 -11.102 1.00 89.12 79 LEU A O 1
ATOM 614 N N . ARG A 1 80 ? -9.805 4.324 -9.769 1.00 77.56 80 ARG A N 1
ATOM 615 C CA . ARG A 1 80 ? -11.059 4.214 -10.541 1.00 77.56 80 ARG A CA 1
ATOM 616 C C . ARG A 1 80 ? -11.110 5.133 -11.759 1.00 77.56 80 ARG A C 1
ATOM 618 O O . ARG A 1 80 ? -12.021 5.001 -12.570 1.00 77.56 80 ARG A O 1
ATOM 625 N N . VAL A 1 81 ? -10.201 6.104 -11.832 1.00 65.75 81 VAL A N 1
ATOM 626 C CA . VAL A 1 81 ? -10.195 7.162 -12.857 1.00 65.75 81 VAL A CA 1
ATOM 627 C C . VAL A 1 81 ? -9.193 6.886 -13.987 1.00 65.75 81 VAL A C 1
ATOM 629 O O . VAL A 1 81 ? -9.112 7.682 -14.920 1.00 65.75 81 VAL A O 1
ATOM 632 N N . ASN A 1 82 ? -8.452 5.777 -13.910 1.00 49.81 82 ASN A N 1
ATOM 633 C CA . ASN A 1 82 ? -7.502 5.305 -14.924 1.00 49.81 82 ASN A CA 1
ATOM 634 C C . ASN A 1 82 ? -8.049 4.070 -15.641 1.00 49.81 82 ASN A C 1
ATOM 636 O O . ASN A 1 82 ? -7.730 3.919 -16.840 1.00 49.81 82 ASN A O 1
#

Secondary structure (DSSP, 8-state):
-HHHHHHGGG--HHHHHHHHHHHHHHHHHHHHTT-HHHHHHHHHHHHHHT---HHHHHH-GGGHHHHTSHHHHHHHHHHTT-

pLDDT: mean 90.51, std 12.02, range [49.81, 98.69]

Foldseek 3Di:
DVVVVVCVVVDDPVRLVCQLVVLQVQLLVCLQVVVQVSSLVSNVVSVVSPDDPVVCVVPPPSCVSNCPPPSVVVVVVVVVVD